Protein AF-D4U0Z8-F1 (afdb_monomer_lite)

Foldseek 3Di:
DVVVLVVLVVLLVVLVVVLVVLDPVVFDPDPVRVVVSVVSSVVSVVVSVVSVVVSVVVVVVVVVVVVVVVVVVVVVVVVVVVVVVVVVVPPDDPPDDDDDDDDDDDDDDDDDDDDDDDDDDDDDDDDDDDPDPDDDDDPDDDDDDDD

Secondary structure (DSSP, 8-state):
-HHHHHHHHHHHHHHHHHHHH--GGGS-SSHHHHHHHHHHHHHHHHHHHHHHHHHHHHHHHHHHHHHHHHHHHHHHHHHHHHHHHHHHHHS-------------PPP---------------------------------PPPPPP-

pLDDT: mean 75.76, std 27.1, range [29.33, 98.69]

Sequence (147 aa):
MEKGGQSLTDSSQAISRLIDAQKAEYWSEEAGFQAMRRSLIAYLRTEKDAVSNQKVRFQKFDGDVDTAASAFEAAEQGNTDELARILASMDPQPAGTPSSPATQAPSQIAGGGPASSGNANGATTSGSGGSGSGAGTSPTQNAPSEV

Structure (mmCIF, N/CA/C/O backbone):
data_AF-D4U0Z8-F1
#
_entry.id   AF-D4U0Z8-F1
#
loop_
_atom_site.group_PDB
_atom_site.id
_atom_site.type_symbol
_atom_site.label_atom_id
_atom_site.label_alt_id
_atom_site.label_comp_id
_atom_site.label_asym_id
_atom_site.label_entity_id
_atom_site.label_seq_id
_atom_site.pdbx_PDB_ins_code
_atom_site.Cartn_x
_atom_site.Cartn_y
_atom_site.Cartn_z
_atom_site.occupancy
_atom_site.B_iso_or_equiv
_atom_site.auth_seq_id
_atom_site.auth_comp_id
_atom_site.auth_asym_id
_atom_site.auth_atom_id
_atom_site.pdbx_PDB_model_num
ATOM 1 N N . MET A 1 1 ? -9.070 7.084 6.313 1.00 80.06 1 MET A N 1
ATOM 2 C CA . MET A 1 1 ? -7.844 6.540 5.679 1.00 80.06 1 MET A CA 1
ATOM 3 C C . MET A 1 1 ? -7.940 6.350 4.161 1.00 80.06 1 MET A C 1
ATOM 5 O O . MET A 1 1 ? -6.923 6.158 3.502 1.00 80.06 1 MET A O 1
ATOM 9 N N . GLU A 1 2 ? -9.123 6.529 3.576 1.00 83.31 2 GLU A N 1
ATOM 10 C CA . GLU A 1 2 ? -9.426 6.355 2.149 1.00 83.31 2 GLU A CA 1
ATOM 11 C C . GLU A 1 2 ? -8.436 7.009 1.164 1.00 83.31 2 GLU A C 1
ATOM 13 O O . GLU A 1 2 ? -7.935 6.340 0.261 1.00 83.31 2 GLU A O 1
ATOM 18 N N . LYS A 1 3 ? -8.049 8.277 1.379 1.00 88.38 3 LYS A N 1
ATOM 19 C CA . LYS A 1 3 ? -7.082 8.976 0.503 1.00 88.38 3 LYS A CA 1
ATOM 20 C C . LYS A 1 3 ? -5.708 8.292 0.444 1.00 88.38 3 LYS A C 1
ATOM 22 O O . LYS A 1 3 ? -5.074 8.286 -0.608 1.00 88.38 3 LYS A O 1
ATOM 27 N N . GLY A 1 4 ? -5.251 7.705 1.553 1.00 89.50 4 GLY A N 1
ATOM 28 C CA . GLY A 1 4 ? -3.983 6.971 1.608 1.00 89.50 4 GLY A CA 1
ATOM 29 C C . GLY A 1 4 ? -4.051 5.657 0.829 1.00 89.50 4 GLY A C 1
ATOM 30 O O . GLY A 1 4 ? -3.175 5.373 0.014 1.00 89.50 4 GLY A O 1
ATOM 31 N N . GLY A 1 5 ? -5.137 4.898 1.004 1.00 92.69 5 GLY A N 1
ATOM 32 C CA . GLY A 1 5 ? -5.379 3.661 0.254 1.00 92.69 5 GLY A CA 1
ATOM 33 C C . GLY A 1 5 ? -5.541 3.892 -1.253 1.00 92.69 5 GLY A C 1
ATOM 34 O O . GLY A 1 5 ? -5.036 3.103 -2.061 1.00 92.69 5 GLY A O 1
ATOM 35 N N . GLN A 1 6 ? -6.183 4.998 -1.639 1.00 94.94 6 GLN A N 1
ATOM 36 C CA . GLN A 1 6 ? -6.302 5.400 -3.039 1.00 94.94 6 GLN A CA 1
ATOM 37 C C . GLN A 1 6 ? -4.931 5.737 -3.638 1.00 94.94 6 GLN A C 1
ATOM 39 O O . GLN A 1 6 ? -4.569 5.174 -4.665 1.00 94.94 6 GLN A O 1
ATOM 44 N N . SER A 1 7 ? -4.117 6.540 -2.946 1.00 96.19 7 SER A N 1
ATOM 45 C CA . SER A 1 7 ? -2.761 6.893 -3.397 1.00 96.19 7 SER A CA 1
ATOM 46 C C . SER A 1 7 ? -1.868 5.665 -3.638 1.00 96.19 7 SER A C 1
ATOM 48 O O . SER A 1 7 ? -1.165 5.585 -4.648 1.00 96.19 7 SER A O 1
ATOM 50 N N . LEU A 1 8 ? -1.932 4.653 -2.763 1.00 96.88 8 LEU A N 1
ATOM 51 C CA . LEU A 1 8 ? -1.196 3.394 -2.952 1.00 96.88 8 LEU A CA 1
ATOM 52 C C . LEU A 1 8 ? -1.695 2.611 -4.177 1.00 96.88 8 LEU A C 1
ATOM 54 O O . LEU A 1 8 ? -0.902 2.018 -4.912 1.00 96.88 8 LEU A O 1
ATOM 58 N N . THR A 1 9 ? -3.006 2.632 -4.424 1.00 96.31 9 THR A N 1
ATOM 59 C CA . THR A 1 9 ? -3.609 2.010 -5.611 1.00 96.31 9 THR A CA 1
ATOM 60 C C . THR A 1 9 ? -3.124 2.699 -6.881 1.00 96.31 9 THR A C 1
ATOM 62 O O . THR A 1 9 ? -2.595 2.029 -7.772 1.00 96.31 9 THR A O 1
ATOM 65 N N . ASP A 1 10 ? -3.217 4.025 -6.924 1.00 97.56 10 ASP A N 1
ATOM 66 C CA . ASP A 1 10 ? -2.798 4.840 -8.061 1.00 97.56 10 ASP A CA 1
ATOM 67 C C . ASP A 1 10 ? -1.302 4.651 -8.349 1.00 97.56 10 ASP A C 1
ATOM 69 O O . ASP A 1 10 ? -0.904 4.464 -9.499 1.00 97.56 10 ASP A O 1
ATOM 73 N N . SER A 1 11 ? -0.479 4.587 -7.298 1.00 97.69 11 SER A N 1
ATOM 74 C CA . SER A 1 11 ? 0.961 4.329 -7.398 1.00 97.69 11 SER A CA 1
ATOM 75 C C . SER A 1 11 ? 1.257 2.961 -8.022 1.00 97.69 11 SER A C 1
ATOM 77 O O . SER A 1 11 ? 2.030 2.866 -8.976 1.00 97.69 11 SER A O 1
ATOM 79 N N . SER A 1 12 ? 0.597 1.892 -7.561 1.00 97.44 12 SER A N 1
ATOM 80 C CA . SER A 1 12 ? 0.776 0.545 -8.131 1.00 97.44 12 SER A CA 1
ATOM 81 C C . SER A 1 12 ? 0.355 0.462 -9.610 1.00 97.44 12 SER A C 1
ATOM 83 O O . SER A 1 12 ? 0.976 -0.243 -10.419 1.00 97.44 12 SER A O 1
ATOM 85 N N . GLN A 1 13 ? -0.674 1.225 -9.995 1.00 98.06 13 GLN A N 1
ATOM 86 C CA . GLN A 1 13 ? -1.134 1.316 -11.376 1.00 98.06 13 GLN A CA 1
ATOM 87 C C . GLN A 1 13 ? -0.161 2.130 -12.236 1.00 98.06 13 GLN A C 1
ATOM 89 O O . GLN A 1 13 ? 0.133 1.730 -13.364 1.00 98.06 13 GLN A O 1
ATOM 94 N N . ALA A 1 14 ? 0.379 3.230 -11.711 1.00 98.38 14 ALA A N 1
ATOM 95 C CA . ALA A 1 14 ? 1.398 4.025 -12.384 1.00 98.38 14 ALA A CA 1
ATOM 96 C C . ALA A 1 14 ? 2.661 3.195 -12.659 1.00 98.38 14 ALA A C 1
ATOM 98 O O . ALA A 1 14 ? 3.142 3.181 -13.790 1.00 98.38 14 ALA A O 1
ATOM 99 N N . ILE A 1 15 ? 3.136 2.418 -11.679 1.00 98.44 15 ILE A N 1
ATOM 100 C CA . ILE A 1 15 ? 4.283 1.517 -11.866 1.00 98.44 15 ILE A CA 1
ATOM 101 C C . ILE A 1 15 ? 3.978 0.448 -12.925 1.00 98.44 15 ILE A C 1
ATOM 103 O O . ILE A 1 15 ? 4.824 0.161 -13.769 1.00 98.44 15 ILE A O 1
ATOM 107 N N . SER A 1 16 ? 2.757 -0.097 -12.949 1.00 98.25 16 SER A N 1
ATOM 108 C CA . SER A 1 16 ? 2.350 -1.047 -13.998 1.00 98.25 16 SER A CA 1
ATOM 109 C C . SER A 1 16 ? 2.440 -0.420 -15.394 1.00 98.25 16 SER A C 1
ATOM 111 O O . SER A 1 16 ? 3.029 -1.014 -16.291 1.00 98.25 16 SER A O 1
ATOM 113 N N . ARG A 1 17 ? 1.969 0.823 -15.556 1.00 98.44 17 ARG A N 1
ATOM 114 C CA . ARG A 1 17 ? 2.099 1.566 -16.821 1.00 98.44 17 ARG A CA 1
ATOM 115 C C . ARG A 1 17 ? 3.562 1.824 -17.196 1.00 98.44 17 ARG A C 1
ATOM 117 O O . ARG A 1 17 ? 3.898 1.759 -18.374 1.00 98.44 17 ARG A O 1
ATOM 124 N N . LEU A 1 18 ? 4.436 2.092 -16.221 1.00 98.19 18 LEU A N 1
ATOM 125 C CA . LEU A 1 18 ? 5.874 2.251 -16.465 1.00 98.19 18 LEU A CA 1
ATOM 126 C C . LEU A 1 18 ? 6.522 0.951 -16.950 1.00 98.19 18 LEU A C 1
ATOM 128 O O . LEU A 1 18 ? 7.357 1.008 -17.851 1.00 98.19 18 LEU A O 1
ATOM 132 N N . ILE A 1 19 ? 6.128 -0.201 -16.394 1.00 98.19 19 ILE A N 1
ATOM 133 C CA . ILE A 1 19 ? 6.563 -1.527 -16.864 1.00 98.19 19 ILE A CA 1
ATOM 134 C C . ILE A 1 19 ? 6.108 -1.743 -18.309 1.00 98.19 19 ILE A C 1
ATOM 136 O O . ILE A 1 19 ? 6.927 -2.104 -19.154 1.00 98.19 19 ILE A O 1
ATOM 140 N N . ASP A 1 20 ? 4.835 -1.477 -18.602 1.00 97.94 20 ASP A N 1
ATOM 141 C CA . ASP A 1 20 ? 4.259 -1.649 -19.941 1.00 97.94 20 ASP A CA 1
ATOM 142 C C . ASP A 1 20 ? 4.905 -0.718 -20.979 1.00 97.94 20 ASP A C 1
ATOM 144 O O . ASP A 1 20 ? 5.005 -1.063 -22.158 1.00 97.94 20 ASP A O 1
ATOM 148 N N . ALA A 1 21 ? 5.395 0.447 -20.546 1.00 97.50 21 ALA A N 1
ATOM 149 C CA . ALA A 1 21 ? 6.141 1.377 -21.386 1.00 97.50 21 ALA A CA 1
ATOM 150 C C . ALA A 1 21 ? 7.550 0.871 -21.751 1.00 97.50 21 ALA A C 1
ATOM 152 O O . ALA A 1 21 ? 8.117 1.333 -22.739 1.00 97.50 21 ALA A O 1
ATOM 153 N N . GLN A 1 22 ? 8.114 -0.106 -21.026 1.00 97.50 22 GLN A N 1
ATOM 154 C CA . GLN A 1 22 ? 9.419 -0.705 -21.341 1.00 97.50 22 GLN A CA 1
ATOM 155 C C . GLN A 1 22 ? 9.320 -1.748 -22.467 1.00 97.50 22 GLN A C 1
ATOM 157 O O . GLN A 1 22 ? 9.756 -2.899 -22.331 1.00 97.50 22 GLN A O 1
ATOM 162 N N . LYS A 1 23 ? 8.737 -1.369 -23.607 1.00 95.69 23 LYS A N 1
ATOM 163 C CA . LYS A 1 23 ? 8.648 -2.224 -24.799 1.00 95.69 23 LYS A CA 1
ATOM 164 C C . LYS A 1 23 ? 10.006 -2.385 -25.476 1.00 95.69 23 LYS A C 1
ATOM 166 O O . LYS A 1 23 ? 10.817 -1.469 -25.454 1.00 95.69 23 LYS A O 1
ATOM 171 N N . ALA A 1 24 ? 10.247 -3.547 -26.086 1.00 92.81 24 ALA A N 1
ATOM 172 C CA . ALA A 1 24 ? 11.530 -3.866 -26.724 1.00 92.81 24 ALA A CA 1
ATOM 173 C C . ALA A 1 24 ? 11.874 -2.882 -27.846 1.00 92.81 24 ALA A C 1
ATOM 175 O O . ALA A 1 24 ? 13.003 -2.424 -27.919 1.00 92.81 24 ALA A O 1
ATOM 176 N N . GLU A 1 25 ? 10.861 -2.507 -28.628 1.00 95.12 25 GLU A N 1
ATOM 177 C CA . GLU A 1 25 ? 10.944 -1.618 -29.793 1.00 95.12 25 GLU A CA 1
ATOM 178 C C . GLU A 1 25 ? 11.457 -0.200 -29.489 1.00 95.12 25 GLU A C 1
ATOM 180 O O . GLU A 1 25 ? 11.890 0.499 -30.399 1.00 95.12 25 GLU A O 1
ATOM 185 N N . TYR A 1 26 ? 11.426 0.233 -28.224 1.00 95.19 26 TYR A N 1
ATOM 186 C CA . TYR A 1 26 ? 11.947 1.540 -27.802 1.00 95.19 26 TYR A CA 1
ATOM 187 C C . TYR A 1 26 ? 13.398 1.487 -27.312 1.00 95.19 26 TYR A C 1
ATOM 189 O O . TYR A 1 26 ? 13.962 2.516 -26.945 1.00 95.19 26 TYR A O 1
ATOM 197 N N . TRP A 1 27 ? 13.998 0.298 -27.269 1.00 97.19 27 TRP A N 1
ATOM 198 C CA . TRP A 1 27 ? 15.351 0.072 -26.778 1.00 97.19 27 TRP A CA 1
ATOM 199 C C . TRP A 1 27 ? 16.249 -0.419 -27.913 1.00 97.19 27 TRP A C 1
ATOM 201 O O . TRP A 1 27 ? 15.802 -1.126 -28.809 1.00 97.19 27 TRP A O 1
ATOM 211 N N . SER A 1 28 ? 17.539 -0.076 -27.858 1.00 97.19 28 SER A N 1
ATOM 212 C CA . SER A 1 28 ? 18.530 -0.648 -28.777 1.00 97.19 28 SER A CA 1
ATOM 213 C C . SER A 1 28 ? 18.580 -2.175 -28.638 1.00 97.19 28 SER A C 1
ATOM 215 O O . SER A 1 28 ? 18.485 -2.713 -27.531 1.00 97.19 28 SER A O 1
ATOM 217 N N . GLU A 1 29 ? 18.773 -2.874 -29.755 1.00 96.69 29 GLU A N 1
ATOM 218 C CA . GLU A 1 29 ? 18.948 -4.334 -29.804 1.00 96.69 29 GLU A CA 1
ATOM 219 C C . GLU A 1 29 ? 20.290 -4.797 -29.219 1.00 96.69 29 GLU A C 1
ATOM 221 O O . GLU A 1 29 ? 20.509 -5.983 -28.975 1.00 96.69 29 GLU A O 1
ATOM 226 N N . GLU A 1 30 ? 21.206 -3.866 -28.955 1.00 98.00 30 GLU A N 1
ATOM 227 C CA . GLU A 1 30 ? 22.491 -4.191 -28.363 1.00 98.00 30 GLU A CA 1
ATOM 228 C C . GLU A 1 30 ? 22.334 -4.770 -26.947 1.00 98.00 30 GLU A C 1
ATOM 230 O O . GLU A 1 30 ? 21.547 -4.302 -26.115 1.00 98.00 30 GLU A O 1
ATOM 235 N N . ALA A 1 31 ? 23.115 -5.817 -26.664 1.00 96.69 31 ALA A N 1
ATOM 236 C CA . ALA A 1 31 ? 22.941 -6.662 -25.486 1.00 96.69 31 ALA A CA 1
ATOM 237 C C . ALA A 1 31 ? 22.949 -5.876 -24.163 1.00 96.69 31 ALA A C 1
ATOM 239 O O . ALA A 1 31 ? 22.192 -6.213 -23.248 1.00 96.69 31 ALA A O 1
ATOM 240 N N . GLY A 1 32 ? 23.762 -4.817 -24.072 1.00 97.94 32 GLY A N 1
ATOM 241 C CA . GLY A 1 32 ? 23.831 -3.943 -22.900 1.00 97.94 32 GLY A CA 1
ATOM 242 C C . GLY A 1 32 ? 22.523 -3.193 -22.629 1.00 97.94 32 GLY A C 1
ATOM 243 O O . GLY A 1 32 ? 22.041 -3.188 -21.496 1.00 97.94 32 GLY A O 1
ATOM 244 N N . PHE A 1 33 ? 21.892 -2.635 -23.664 1.00 97.88 33 PHE A N 1
ATOM 245 C CA . PHE A 1 33 ? 20.607 -1.939 -23.537 1.00 97.88 33 PHE A CA 1
ATOM 246 C C . PHE A 1 33 ? 19.480 -2.907 -23.189 1.00 97.88 33 PHE A C 1
ATOM 248 O O . PHE A 1 33 ? 18.667 -2.620 -22.312 1.00 97.88 33 PHE A O 1
ATOM 255 N N . GLN A 1 34 ? 19.475 -4.099 -23.788 1.00 97.88 34 GLN A N 1
ATOM 256 C CA . GLN A 1 34 ? 18.500 -5.127 -23.429 1.00 97.88 34 GLN A CA 1
ATOM 257 C C . GLN A 1 34 ? 18.692 -5.630 -21.989 1.00 97.88 34 GLN A C 1
ATOM 259 O O . GLN A 1 34 ? 17.711 -5.916 -21.300 1.00 97.88 34 GLN A O 1
ATOM 264 N N . ALA A 1 35 ? 19.933 -5.717 -21.496 1.00 97.81 35 ALA A N 1
ATOM 265 C CA . ALA A 1 35 ? 20.203 -6.029 -20.095 1.00 97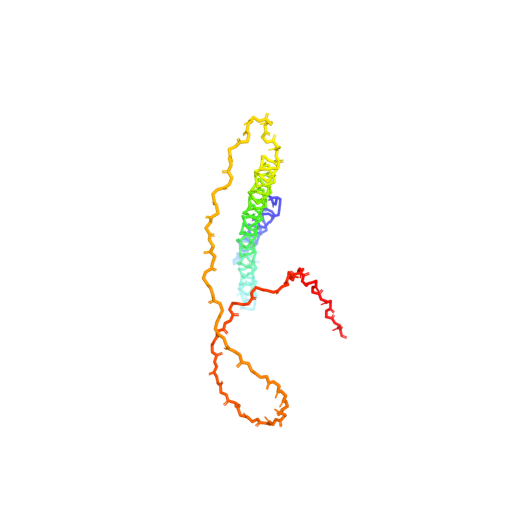.81 35 ALA A CA 1
ATOM 266 C C . ALA A 1 35 ? 19.687 -4.925 -19.163 1.00 97.81 35 ALA A C 1
ATOM 268 O O . ALA A 1 35 ? 18.964 -5.231 -18.217 1.00 97.81 35 ALA A O 1
ATOM 269 N N . MET A 1 36 ? 19.971 -3.655 -19.470 1.00 98.25 36 MET A N 1
ATOM 270 C CA . MET A 1 36 ? 19.461 -2.511 -18.708 1.00 98.25 36 MET A CA 1
ATOM 271 C C . MET A 1 36 ? 17.928 -2.493 -18.671 1.00 98.25 36 MET A C 1
ATOM 273 O O . MET A 1 36 ? 17.350 -2.366 -17.593 1.00 98.25 36 MET A O 1
ATOM 277 N N . ARG A 1 37 ? 17.265 -2.705 -19.812 1.00 98.31 37 ARG A N 1
ATOM 278 C CA . ARG A 1 37 ? 15.803 -2.803 -19.903 1.00 98.31 37 ARG A CA 1
ATOM 279 C C . ARG A 1 37 ? 15.246 -3.880 -18.975 1.00 98.31 37 ARG A C 1
ATOM 281 O O . ARG A 1 37 ? 14.313 -3.622 -18.217 1.00 98.31 37 ARG A O 1
ATOM 288 N N . ARG A 1 38 ? 15.810 -5.093 -19.023 1.00 98.12 38 ARG A N 1
ATOM 289 C CA . ARG A 1 38 ? 15.383 -6.206 -18.158 1.00 98.12 38 ARG A CA 1
ATOM 290 C C . ARG A 1 38 ? 15.571 -5.867 -16.681 1.00 98.12 38 ARG A C 1
ATOM 292 O O . ARG A 1 38 ? 14.663 -6.131 -15.897 1.00 98.12 38 ARG A O 1
ATOM 299 N N . SER A 1 39 ? 16.697 -5.253 -16.322 1.00 98.50 39 SER A N 1
ATOM 300 C CA . SER A 1 39 ? 16.969 -4.812 -14.951 1.00 98.50 39 SER A CA 1
ATOM 301 C C . SER A 1 39 ? 15.983 -3.741 -14.481 1.00 98.50 39 SER A C 1
ATOM 303 O O . SER A 1 39 ? 15.463 -3.845 -13.374 1.00 98.50 39 SER A O 1
ATOM 305 N N . LEU A 1 40 ? 15.655 -2.760 -15.327 1.00 98.38 40 LEU A N 1
ATOM 306 C CA . LEU A 1 40 ? 14.660 -1.732 -15.014 1.00 98.38 40 LEU A CA 1
ATOM 307 C C . LEU A 1 40 ? 13.264 -2.337 -14.818 1.00 98.38 40 LEU A C 1
ATOM 309 O O . LEU A 1 40 ? 12.590 -2.023 -13.842 1.00 98.38 40 LEU A O 1
ATOM 313 N N . ILE A 1 41 ? 12.837 -3.245 -15.70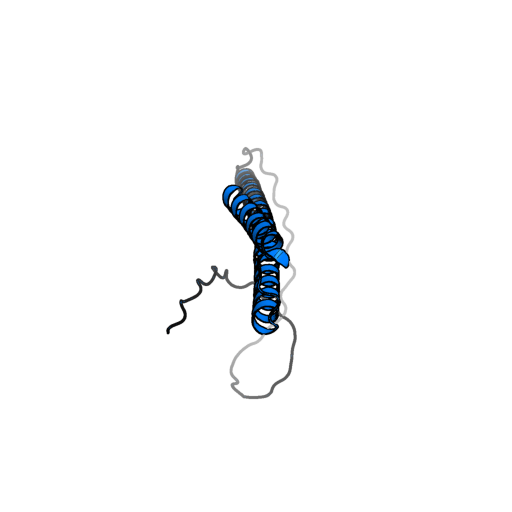1 1.00 98.50 41 ILE A N 1
ATOM 314 C CA . ILE A 1 41 ? 11.558 -3.958 -15.553 1.00 98.50 41 ILE A CA 1
ATOM 315 C C . ILE A 1 41 ? 11.532 -4.766 -14.251 1.00 98.50 41 ILE A C 1
ATOM 317 O O . ILE A 1 41 ? 10.518 -4.762 -13.554 1.00 98.50 41 ILE A O 1
ATOM 321 N N . ALA A 1 42 ? 12.622 -5.462 -13.917 1.00 98.69 42 ALA A N 1
ATOM 322 C CA . ALA A 1 42 ? 12.721 -6.231 -12.680 1.00 98.69 42 ALA A CA 1
ATOM 323 C C . ALA A 1 42 ? 12.600 -5.325 -11.447 1.00 98.69 42 ALA A C 1
ATOM 325 O O . ALA A 1 42 ? 11.809 -5.621 -10.556 1.00 98.69 42 ALA A O 1
ATOM 326 N N . TYR A 1 43 ? 13.308 -4.194 -11.437 1.00 98.62 43 TYR A N 1
ATOM 327 C CA . TYR A 1 43 ? 13.202 -3.191 -10.380 1.00 98.62 43 TYR A CA 1
ATOM 328 C C . TYR A 1 43 ? 11.765 -2.675 -10.217 1.00 98.62 43 TYR A C 1
ATOM 330 O O . TYR A 1 43 ? 11.207 -2.735 -9.124 1.00 98.62 43 TYR A O 1
ATOM 338 N N . LEU A 1 44 ? 11.123 -2.253 -11.310 1.00 98.69 44 LEU A N 1
ATOM 339 C CA . LEU A 1 44 ? 9.748 -1.747 -11.270 1.00 98.69 44 LEU A CA 1
ATOM 340 C C . LEU A 1 44 ? 8.748 -2.803 -10.768 1.00 98.69 44 LEU A C 1
ATOM 342 O O . LEU A 1 44 ? 7.786 -2.459 -10.087 1.00 98.69 44 LEU A O 1
ATOM 346 N N . ARG A 1 45 ? 8.961 -4.092 -11.063 1.00 98.56 45 ARG A N 1
ATOM 347 C CA . ARG A 1 45 ? 8.134 -5.177 -10.505 1.00 98.56 45 ARG A CA 1
ATOM 348 C C . ARG A 1 45 ? 8.297 -5.289 -8.992 1.00 98.56 45 ARG A C 1
ATOM 350 O O . ARG A 1 45 ? 7.290 -5.323 -8.294 1.00 98.56 45 ARG A O 1
ATOM 357 N N . THR A 1 46 ? 9.531 -5.259 -8.493 1.00 98.69 46 THR A N 1
ATOM 358 C CA . THR A 1 46 ? 9.804 -5.263 -7.049 1.00 98.69 46 THR A CA 1
ATOM 359 C C . THR A 1 46 ? 9.125 -4.087 -6.344 1.00 98.69 46 THR A C 1
ATOM 361 O O . THR A 1 46 ? 8.483 -4.277 -5.313 1.00 98.69 46 THR A O 1
ATOM 364 N N . GLU A 1 47 ? 9.195 -2.883 -6.918 1.00 98.56 47 GLU A N 1
ATOM 365 C CA . GLU A 1 47 ? 8.526 -1.699 -6.359 1.00 98.56 47 GLU A CA 1
ATOM 366 C C . GLU A 1 47 ? 7.000 -1.831 -6.372 1.00 98.56 47 GLU A C 1
ATOM 368 O O . GLU A 1 47 ? 6.329 -1.533 -5.382 1.00 98.56 47 GLU A O 1
ATOM 373 N N . LYS A 1 48 ? 6.426 -2.339 -7.471 1.00 98.31 48 LYS A N 1
ATOM 374 C CA . LYS A 1 48 ? 4.988 -2.620 -7.547 1.00 98.31 48 LYS A CA 1
ATOM 375 C C . LYS A 1 48 ? 4.550 -3.572 -6.434 1.00 98.31 48 LYS A C 1
ATOM 377 O O . LYS A 1 48 ? 3.514 -3.332 -5.807 1.00 98.31 48 LYS A O 1
ATOM 382 N N . ASP A 1 49 ? 5.317 -4.629 -6.186 1.00 98.25 49 ASP A N 1
ATOM 383 C CA . ASP A 1 49 ? 5.013 -5.614 -5.148 1.00 98.25 49 ASP A CA 1
ATOM 384 C C . ASP A 1 49 ? 5.134 -5.000 -3.746 1.00 98.25 49 ASP A C 1
ATOM 386 O O . ASP A 1 49 ? 4.268 -5.214 -2.895 1.00 98.25 49 ASP A O 1
ATOM 390 N N . ALA A 1 50 ? 6.147 -4.164 -3.507 1.00 98.38 50 ALA A N 1
ATOM 391 C CA . ALA A 1 50 ? 6.315 -3.442 -2.248 1.00 98.38 50 ALA A CA 1
ATOM 392 C C . ALA A 1 50 ? 5.127 -2.510 -1.947 1.00 98.38 50 ALA A C 1
ATOM 394 O O . ALA A 1 50 ? 4.556 -2.574 -0.852 1.00 98.38 50 ALA A O 1
ATOM 395 N N . VAL A 1 51 ? 4.704 -1.704 -2.928 1.00 97.81 51 VAL A N 1
ATOM 396 C CA . VAL A 1 51 ? 3.543 -0.804 -2.810 1.00 97.81 51 VAL A CA 1
ATOM 397 C C . VAL A 1 51 ? 2.248 -1.596 -2.619 1.00 97.81 51 VAL A C 1
ATOM 399 O O . VAL A 1 51 ? 1.421 -1.246 -1.774 1.00 97.81 51 VAL A O 1
ATOM 402 N N . SER A 1 52 ? 2.080 -2.703 -3.344 1.00 96.50 52 SER A N 1
ATOM 403 C CA . SER A 1 52 ? 0.908 -3.578 -3.199 1.00 96.50 52 SER A CA 1
ATOM 404 C C . SER A 1 52 ? 0.838 -4.192 -1.796 1.00 96.50 52 SER A C 1
ATOM 406 O O . SER A 1 52 ? -0.213 -4.172 -1.158 1.00 96.50 52 SER A O 1
ATOM 408 N N . ASN A 1 53 ? 1.971 -4.645 -1.257 1.00 97.31 53 ASN A N 1
ATOM 409 C CA . ASN A 1 53 ? 2.060 -5.144 0.114 1.00 97.31 53 ASN A CA 1
ATOM 410 C C . ASN A 1 53 ? 1.793 -4.045 1.153 1.00 97.31 53 ASN A C 1
ATOM 412 O O . ASN A 1 53 ? 1.166 -4.302 2.183 1.00 97.31 53 ASN A O 1
ATOM 416 N N . GLN A 1 54 ? 2.234 -2.810 0.899 1.00 97.00 54 GLN A N 1
ATOM 417 C CA . GLN A 1 54 ? 1.913 -1.672 1.758 1.00 97.00 54 GLN A CA 1
ATOM 418 C C . GLN A 1 54 ? 0.412 -1.374 1.766 1.00 97.00 54 GLN A C 1
ATOM 420 O O . GLN A 1 54 ? -0.133 -1.120 2.837 1.00 97.00 54 GLN A O 1
ATOM 425 N N . LYS A 1 55 ? -0.270 -1.476 0.619 1.00 96.06 55 LYS A N 1
ATOM 426 C CA . LYS A 1 55 ? -1.731 -1.336 0.539 1.00 96.06 55 LYS A CA 1
ATOM 427 C C . LYS A 1 55 ? -2.450 -2.368 1.408 1.00 96.06 55 LYS A C 1
ATOM 429 O O . LYS A 1 55 ? -3.344 -1.991 2.160 1.00 96.06 55 LYS A O 1
ATOM 434 N N . VAL A 1 56 ? -2.032 -3.634 1.362 1.00 96.69 56 VAL A N 1
ATOM 435 C CA . VAL A 1 56 ? -2.611 -4.696 2.207 1.00 96.69 56 VAL A CA 1
ATOM 436 C C . VAL A 1 56 ? -2.424 -4.382 3.694 1.00 96.69 56 VAL A C 1
ATOM 438 O O . VAL A 1 56 ? -3.379 -4.446 4.465 1.00 96.69 56 VAL A O 1
ATOM 441 N N . ARG A 1 57 ? -1.213 -3.980 4.108 1.00 97.25 57 ARG A N 1
ATOM 442 C CA . ARG A 1 57 ? -0.953 -3.592 5.507 1.00 97.25 57 ARG A CA 1
ATOM 443 C C . ARG A 1 57 ? -1.773 -2.378 5.936 1.00 97.25 57 ARG A C 1
ATOM 445 O O . ARG A 1 57 ? -2.269 -2.355 7.054 1.00 97.25 57 ARG A O 1
ATOM 452 N N . PHE A 1 58 ? -1.924 -1.394 5.055 1.00 96.56 58 PHE A N 1
ATOM 453 C CA . PHE A 1 58 ? -2.705 -0.190 5.318 1.00 96.56 58 PHE A CA 1
ATOM 454 C C . PHE A 1 58 ? -4.192 -0.508 5.530 1.00 96.56 58 PHE A C 1
ATOM 456 O O . PHE A 1 58 ? -4.790 -0.005 6.472 1.00 96.56 58 PHE A O 1
ATOM 463 N N . GLN A 1 59 ? -4.768 -1.392 4.710 1.00 95.38 59 GLN A N 1
ATOM 464 C CA . GLN A 1 59 ? -6.150 -1.859 4.876 1.00 95.38 59 GLN A CA 1
ATOM 465 C C . GLN A 1 59 ? -6.346 -2.639 6.178 1.00 95.38 59 GLN A C 1
ATOM 467 O O . GLN A 1 59 ? -7.348 -2.452 6.860 1.00 95.38 59 GLN A O 1
ATOM 472 N N . LYS A 1 60 ? -5.379 -3.489 6.546 1.00 96.94 60 LYS A N 1
ATOM 473 C CA . LYS A 1 60 ? -5.419 -4.183 7.837 1.00 96.94 60 LYS A CA 1
ATOM 474 C C . LYS A 1 60 ? -5.390 -3.186 8.995 1.00 96.94 60 LYS A C 1
ATOM 476 O O . LYS A 1 60 ? -6.192 -3.306 9.908 1.00 96.94 60 LYS A O 1
ATOM 481 N N . PHE A 1 61 ? -4.487 -2.210 8.942 1.00 97.12 61 PHE A N 1
ATOM 482 C CA . PHE A 1 61 ? -4.383 -1.177 9.967 1.00 97.12 61 PHE A CA 1
ATOM 483 C C . PHE A 1 61 ? -5.689 -0.380 10.116 1.00 97.12 61 PHE A C 1
ATOM 485 O O . PHE A 1 61 ? -6.097 -0.114 11.238 1.00 97.12 61 PHE A O 1
ATOM 492 N N . ASP A 1 62 ? -6.370 -0.060 9.013 1.00 96.06 62 ASP A N 1
ATOM 493 C CA . ASP A 1 62 ? -7.690 0.592 9.029 1.00 96.06 62 ASP A CA 1
ATOM 494 C C . ASP A 1 62 ? -8.727 -0.244 9.790 1.00 96.06 62 ASP A C 1
ATOM 496 O O . ASP A 1 62 ? -9.318 0.233 10.754 1.00 96.06 62 ASP A O 1
ATOM 500 N N . GLY A 1 63 ? -8.844 -1.535 9.461 1.00 96.69 63 GLY A N 1
ATOM 501 C CA . GLY A 1 63 ? -9.745 -2.439 10.182 1.00 96.69 63 GLY A CA 1
ATOM 502 C C . GLY A 1 63 ? -9.357 -2.670 11.649 1.00 96.69 63 GLY A C 1
ATOM 503 O O . GLY A 1 63 ? -10.231 -2.809 12.507 1.00 96.69 63 GLY A O 1
ATOM 504 N N . ASP A 1 64 ? -8.058 -2.691 11.965 1.00 98.06 64 ASP A N 1
ATOM 505 C CA . ASP A 1 64 ? -7.575 -2.792 13.346 1.00 98.06 64 ASP A CA 1
ATOM 506 C C . ASP A 1 64 ? -7.974 -1.539 14.157 1.00 98.06 64 ASP A C 1
ATOM 508 O O . ASP A 1 64 ? -8.364 -1.663 15.318 1.00 98.06 64 ASP A O 1
ATOM 512 N N . VAL A 1 65 ? -7.921 -0.343 13.552 1.00 97.69 65 VAL A N 1
ATOM 513 C CA . VAL A 1 65 ? -8.365 0.917 14.177 1.00 97.69 65 VAL A CA 1
ATOM 514 C C . VAL A 1 65 ? -9.870 0.901 14.439 1.00 97.69 65 VAL A C 1
ATOM 516 O O . VAL A 1 65 ? -10.282 1.220 15.554 1.00 97.69 65 VAL A O 1
ATOM 519 N N . ASP A 1 66 ? -10.680 0.470 13.471 1.00 97.94 66 ASP A N 1
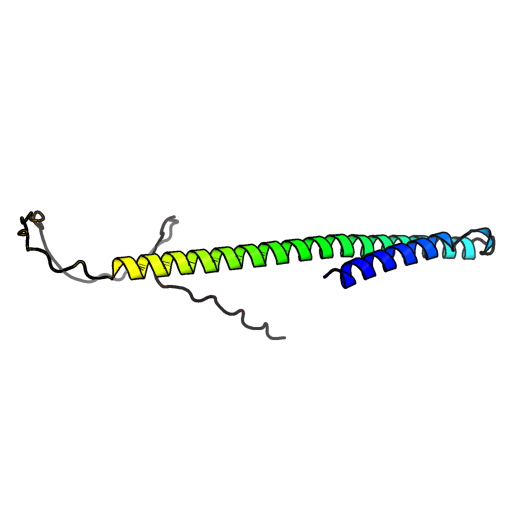ATOM 520 C CA . ASP A 1 66 ? -12.136 0.357 13.644 1.00 97.94 66 ASP A CA 1
ATOM 521 C C . ASP A 1 66 ? -12.504 -0.643 14.752 1.00 97.94 66 ASP A C 1
ATOM 523 O O . ASP A 1 66 ? -13.380 -0.392 15.588 1.00 97.94 66 ASP A O 1
ATOM 527 N N . THR A 1 67 ? -11.789 -1.770 14.802 1.00 98.44 67 THR A N 1
ATOM 528 C CA . THR A 1 67 ? -11.960 -2.786 15.849 1.00 98.44 67 THR A CA 1
ATOM 529 C C . THR A 1 67 ? -11.603 -2.222 17.222 1.00 98.44 67 THR A C 1
ATOM 531 O O . THR A 1 67 ? -12.342 -2.424 18.185 1.00 98.44 67 THR A O 1
ATOM 534 N N . ALA A 1 68 ? -10.489 -1.492 17.320 1.00 98.50 68 ALA A N 1
ATOM 535 C CA . ALA A 1 68 ? -10.072 -0.861 18.564 1.00 98.50 68 ALA A CA 1
ATOM 536 C C . ALA A 1 68 ? -11.090 0.187 19.034 1.00 98.50 68 ALA A C 1
ATOM 538 O O . ALA A 1 68 ? -11.464 0.176 20.204 1.00 98.50 68 ALA A O 1
ATOM 539 N N . ALA A 1 69 ? -11.582 1.042 18.133 1.00 98.38 69 ALA A N 1
ATOM 540 C CA . ALA A 1 69 ? -12.601 2.040 18.450 1.00 98.38 69 ALA A CA 1
ATOM 541 C C . ALA A 1 69 ? -13.884 1.386 18.988 1.00 98.38 69 ALA A C 1
ATOM 543 O O . ALA A 1 69 ? -14.373 1.773 20.048 1.00 98.38 69 ALA A O 1
ATOM 544 N N . SER A 1 70 ? -14.358 0.329 18.324 1.00 98.31 70 SER A N 1
ATOM 545 C CA . SER A 1 70 ? -15.544 -0.425 18.752 1.00 98.31 70 SER A CA 1
ATOM 546 C C . SER A 1 70 ? -15.358 -1.070 20.131 1.00 98.31 70 SER A C 1
ATOM 548 O O . SER A 1 70 ? -16.270 -1.077 20.956 1.00 98.31 70 SER A O 1
ATOM 550 N N . ALA A 1 71 ? -14.168 -1.610 20.408 1.00 98.56 71 ALA A N 1
ATOM 551 C CA . ALA A 1 71 ? -13.855 -2.198 21.709 1.00 98.56 71 ALA A CA 1
ATOM 552 C C . ALA A 1 71 ? -13.812 -1.143 22.827 1.00 98.56 71 ALA A C 1
ATOM 554 O O . ALA A 1 71 ? -14.277 -1.413 23.935 1.00 98.56 71 ALA A O 1
ATOM 555 N N . PHE A 1 72 ? -13.285 0.051 22.539 1.00 98.50 72 PHE A N 1
ATOM 556 C CA . PHE A 1 72 ? -13.299 1.173 23.478 1.00 98.50 72 PHE A CA 1
ATOM 557 C C . PHE A 1 72 ? -14.722 1.636 23.792 1.00 98.50 72 PHE A C 1
ATOM 559 O O . PHE A 1 72 ? -15.051 1.788 24.965 1.00 98.50 72 PHE A O 1
ATOM 566 N N . GLU A 1 73 ? -15.573 1.788 22.778 1.00 98.56 73 GLU A N 1
ATOM 567 C CA . GLU A 1 73 ? -16.975 2.179 22.962 1.00 98.56 73 GLU A CA 1
ATOM 568 C C . GLU A 1 73 ? -17.743 1.147 23.807 1.00 98.56 73 GLU A C 1
ATOM 570 O O . GLU A 1 73 ? -18.433 1.501 24.763 1.00 98.56 73 GLU A O 1
ATOM 575 N N . ALA A 1 74 ? -17.549 -0.149 23.539 1.00 98.50 74 ALA A N 1
ATOM 576 C CA . ALA A 1 74 ? -18.148 -1.214 24.343 1.00 98.50 74 ALA A CA 1
ATOM 577 C C . ALA A 1 74 ? -17.666 -1.197 25.806 1.00 98.50 74 ALA A C 1
ATOM 579 O O . ALA A 1 74 ? -18.453 -1.437 26.723 1.00 98.50 74 ALA A O 1
ATOM 580 N N . ALA A 1 75 ? -16.383 -0.905 26.037 1.00 98.50 75 ALA A N 1
ATOM 581 C CA . ALA A 1 75 ? -15.831 -0.785 27.383 1.00 98.50 75 ALA A CA 1
ATOM 582 C C . ALA A 1 75 ? -16.382 0.444 28.127 1.00 98.50 75 ALA A C 1
ATOM 584 O O . ALA A 1 75 ? -16.681 0.353 29.318 1.00 98.50 75 ALA A O 1
ATOM 585 N N . GLU A 1 76 ? -16.553 1.577 27.443 1.00 98.44 76 GLU A N 1
ATOM 586 C CA . GLU A 1 76 ? -17.156 2.786 28.014 1.00 98.44 76 GLU A CA 1
ATOM 587 C C . GLU A 1 76 ? -18.622 2.559 28.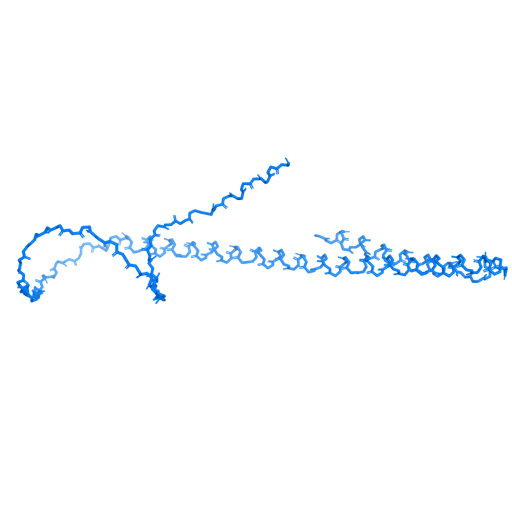403 1.00 98.44 76 GLU A C 1
ATOM 589 O O . GLU A 1 76 ? -19.032 2.911 29.515 1.00 98.44 76 GLU A O 1
ATOM 594 N N . GLN A 1 77 ? -19.394 1.892 27.539 1.00 98.31 77 GLN A N 1
ATOM 595 C CA . GLN A 1 77 ? -20.772 1.517 27.847 1.00 98.31 77 GLN A CA 1
ATOM 596 C C . GLN A 1 77 ? -20.835 0.551 29.035 1.00 98.31 77 GLN A C 1
ATOM 598 O O . GLN A 1 77 ? -21.588 0.787 29.976 1.00 98.31 77 GLN A O 1
ATOM 603 N N . GLY A 1 78 ? -19.996 -0.490 29.045 1.00 98.06 78 GLY A N 1
ATOM 604 C CA . GLY A 1 78 ? -19.934 -1.443 30.155 1.00 98.06 78 GLY A CA 1
ATOM 605 C C . GLY A 1 78 ? -19.574 -0.783 31.491 1.00 98.06 78 GLY A C 1
ATOM 606 O O . GLY A 1 78 ? -20.176 -1.096 32.517 1.00 98.06 78 GLY A O 1
ATOM 607 N N . ASN A 1 79 ? -18.647 0.181 31.485 1.00 98.00 79 ASN A N 1
ATOM 608 C CA . ASN A 1 79 ? -18.324 0.975 32.673 1.00 98.00 79 ASN A CA 1
ATOM 609 C C . ASN A 1 79 ? -19.510 1.836 33.127 1.00 98.00 79 ASN A C 1
ATOM 611 O O . ASN A 1 79 ? -19.763 1.942 34.325 1.00 98.00 79 ASN A O 1
ATOM 615 N N . THR A 1 80 ? -20.239 2.441 32.189 1.00 98.25 80 THR A N 1
ATOM 616 C CA . THR A 1 80 ? -21.434 3.242 32.489 1.00 98.25 80 THR A CA 1
ATOM 617 C C . THR A 1 80 ? -22.527 2.383 33.127 1.00 98.25 80 THR A C 1
ATOM 619 O O . THR A 1 80 ? -23.101 2.775 34.145 1.00 98.25 80 THR A O 1
ATOM 622 N N . ASP A 1 81 ? -22.768 1.189 32.584 1.00 98.00 81 ASP A N 1
ATOM 623 C CA . ASP A 1 81 ? -23.757 0.242 33.100 1.00 98.00 81 ASP A CA 1
ATOM 624 C C . ASP A 1 81 ? -23.394 -0.235 34.517 1.00 98.00 81 ASP A C 1
ATOM 626 O O . ASP A 1 81 ? -24.251 -0.286 35.404 1.00 98.00 81 ASP A O 1
ATOM 630 N N . GLU A 1 82 ? -22.115 -0.529 34.767 1.00 97.69 82 GLU A N 1
ATOM 631 C CA . GLU A 1 82 ? -21.649 -0.941 36.092 1.00 97.69 82 GLU A CA 1
ATOM 632 C C . GLU A 1 82 ? -21.727 0.207 37.108 1.00 97.69 82 GLU A C 1
ATOM 634 O O . GLU A 1 82 ? -22.198 0.009 38.228 1.00 97.69 82 GLU A O 1
ATOM 639 N N . LEU A 1 83 ? -21.353 1.434 36.725 1.00 97.94 83 LEU A N 1
ATOM 640 C CA . LEU A 1 83 ? -21.512 2.609 37.589 1.00 97.94 83 LEU A CA 1
ATOM 641 C C . LEU A 1 83 ? -22.986 2.866 37.935 1.00 97.94 83 LEU A C 1
ATOM 643 O O . LEU A 1 83 ? -23.297 3.164 39.091 1.00 97.94 83 LEU A O 1
ATOM 647 N N . ALA A 1 84 ? -23.903 2.700 36.976 1.00 96.75 84 ALA A N 1
ATOM 648 C CA . ALA A 1 84 ? -25.341 2.810 37.219 1.00 96.75 84 ALA A CA 1
ATOM 649 C C . ALA A 1 84 ? -25.837 1.732 38.196 1.00 96.75 84 ALA A C 1
ATOM 651 O O . ALA A 1 84 ? -26.620 2.022 39.105 1.00 96.75 84 ALA A O 1
ATOM 652 N N . ARG A 1 85 ? -25.340 0.497 38.061 1.00 96.19 85 ARG A N 1
ATOM 653 C CA . ARG A 1 85 ? -25.647 -0.609 38.975 1.00 96.19 85 ARG A CA 1
ATOM 654 C C . ARG A 1 85 ? -25.134 -0.350 40.391 1.00 96.19 85 ARG A C 1
ATOM 656 O O . ARG A 1 85 ? -25.867 -0.589 41.352 1.00 96.19 85 ARG A O 1
ATOM 663 N N . ILE A 1 86 ? -23.907 0.155 40.526 1.00 96.25 86 ILE A N 1
ATOM 664 C CA . ILE A 1 86 ? -23.330 0.546 41.818 1.00 96.25 86 ILE A CA 1
ATOM 665 C C . ILE A 1 86 ? -24.195 1.636 42.460 1.00 96.25 86 ILE A C 1
ATOM 667 O O . ILE A 1 86 ? -24.582 1.491 43.619 1.00 96.25 86 ILE A O 1
ATOM 671 N N . LEU A 1 87 ? -24.566 2.679 41.712 1.00 95.19 87 LEU A N 1
ATOM 672 C CA . LEU A 1 87 ? -25.403 3.765 42.225 1.00 95.19 87 LEU A CA 1
ATOM 673 C C . LEU A 1 87 ? -26.783 3.266 42.683 1.00 95.19 87 LEU A C 1
ATOM 675 O O . LEU A 1 87 ? -27.226 3.618 43.773 1.00 95.19 87 LEU A O 1
ATOM 679 N N . ALA A 1 88 ? -27.425 2.390 41.906 1.00 94.12 88 ALA A N 1
ATOM 680 C CA . ALA A 1 88 ? -28.702 1.779 42.279 1.00 94.12 88 ALA A CA 1
ATOM 681 C C . ALA A 1 88 ? -28.603 0.919 43.554 1.00 94.12 88 ALA A C 1
ATOM 683 O O . ALA A 1 88 ? -29.552 0.858 44.329 1.00 94.12 88 ALA A O 1
ATOM 684 N N . SER A 1 89 ? -27.456 0.275 43.801 1.00 91.62 89 SER A N 1
ATOM 685 C CA . SER A 1 89 ? -27.225 -0.498 45.032 1.00 91.62 89 SER A CA 1
ATOM 686 C C . SER A 1 89 ? -27.026 0.368 46.282 1.00 91.62 89 SER A C 1
ATOM 688 O O . SER A 1 89 ? -27.197 -0.125 47.397 1.00 91.62 89 SER A O 1
ATOM 690 N N . MET A 1 90 ? -26.669 1.646 46.106 1.00 91.50 90 MET A N 1
ATOM 691 C CA . MET A 1 90 ? -26.482 2.608 47.194 1.00 91.50 90 MET A CA 1
ATOM 692 C C . MET A 1 90 ? -27.773 3.333 47.589 1.00 91.50 90 MET A C 1
ATOM 694 O O . MET A 1 90 ? -27.791 3.960 48.649 1.00 91.50 90 MET A O 1
ATOM 698 N N . ASP A 1 91 ? -28.831 3.270 46.773 1.00 80.81 91 ASP A N 1
ATOM 699 C CA . ASP A 1 91 ? -30.098 3.938 47.073 1.00 80.81 91 ASP A CA 1
ATOM 700 C C . ASP A 1 91 ? -30.736 3.312 48.333 1.00 80.81 91 ASP A C 1
ATOM 702 O O . ASP A 1 91 ? -31.035 2.110 48.348 1.00 80.81 91 ASP A O 1
ATOM 706 N N . PRO A 1 92 ? -30.901 4.068 49.437 1.00 61.44 92 PRO A N 1
ATOM 707 C CA . PRO A 1 92 ? -31.456 3.522 50.664 1.00 61.44 92 PRO A CA 1
ATOM 708 C C . PRO A 1 92 ? -32.919 3.129 50.440 1.00 61.44 92 PRO A C 1
ATOM 710 O O . PRO A 1 92 ? -33.772 3.973 50.170 1.00 61.44 92 PRO A O 1
ATOM 713 N N . GLN A 1 93 ? -33.220 1.836 50.603 1.00 59.06 93 GLN A N 1
ATOM 714 C CA . GLN A 1 93 ? -34.594 1.334 50.686 1.00 59.06 93 GLN A CA 1
ATOM 715 C C . GLN A 1 93 ? -35.426 2.220 51.634 1.00 59.06 93 GLN A C 1
ATOM 717 O O . GLN A 1 93 ? -34.934 2.561 52.718 1.00 59.06 93 GLN A O 1
ATOM 722 N N . PRO A 1 94 ? -36.680 2.577 51.281 1.00 48.69 94 PRO A N 1
ATOM 723 C CA . PRO A 1 94 ? -37.547 3.327 52.178 1.00 48.69 94 PRO A CA 1
ATOM 724 C C . PRO A 1 94 ? -37.618 2.616 53.528 1.00 48.69 94 PRO A C 1
ATOM 726 O O . PRO A 1 94 ? -37.816 1.402 53.579 1.00 48.69 94 PRO A O 1
ATOM 729 N N . ALA A 1 95 ? -37.449 3.370 54.614 1.00 51.59 95 ALA A N 1
ATOM 730 C CA . ALA A 1 95 ? -37.540 2.879 55.981 1.00 51.59 95 ALA A CA 1
ATOM 731 C C . ALA A 1 95 ? -38.916 2.230 56.235 1.00 51.59 95 ALA A C 1
ATOM 733 O O . ALA A 1 95 ? -39.877 2.893 56.618 1.00 51.59 95 ALA A O 1
ATOM 734 N N . GLY A 1 96 ? -39.010 0.922 56.000 1.00 48.88 96 GLY A N 1
ATOM 735 C CA . GLY A 1 96 ? -40.216 0.120 56.154 1.00 48.88 96 GLY A CA 1
ATOM 736 C C . GLY A 1 96 ? -39.957 -1.079 57.058 1.00 48.88 96 GLY A C 1
ATOM 737 O O . GLY A 1 96 ? -39.697 -2.173 56.576 1.00 48.88 96 GLY A O 1
ATOM 738 N N . THR A 1 97 ? -40.089 -0.854 58.369 1.00 41.16 97 THR A N 1
ATOM 739 C CA . THR A 1 97 ? -40.198 -1.828 59.483 1.00 41.16 97 THR A CA 1
ATOM 740 C C . THR A 1 97 ? -38.989 -2.734 59.818 1.00 41.16 97 THR A C 1
ATOM 742 O O . THR A 1 97 ? -38.481 -3.446 58.957 1.00 41.16 97 THR A O 1
ATOM 745 N N . PRO A 1 98 ? -38.546 -2.788 61.096 1.00 44.97 98 PRO A N 1
ATOM 746 C CA . PRO A 1 98 ? -37.477 -3.683 61.531 1.00 44.97 98 PRO A CA 1
ATOM 747 C C . PRO A 1 98 ? -38.007 -5.113 61.718 1.00 44.97 98 PRO A C 1
ATOM 749 O O . PRO A 1 98 ? -38.927 -5.337 62.502 1.00 44.97 98 PRO A O 1
ATOM 752 N N . SER A 1 99 ? -37.399 -6.093 61.047 1.00 45.81 99 SER A N 1
ATOM 753 C CA . SER A 1 99 ? -37.501 -7.507 61.433 1.00 45.81 99 SER A CA 1
ATOM 754 C C . SER A 1 99 ? -36.187 -7.934 62.097 1.00 45.81 99 SER A C 1
ATOM 756 O O . SER A 1 99 ? -35.113 -7.749 61.532 1.00 45.81 99 SER A O 1
ATOM 758 N N . SER A 1 100 ? -36.290 -8.418 63.336 1.00 39.00 100 SER A N 1
ATOM 759 C CA . SER A 1 100 ? -35.203 -8.690 64.290 1.00 39.00 100 SER A CA 1
ATOM 760 C C . SER A 1 100 ? -34.078 -9.619 63.788 1.00 39.00 100 SER A C 1
ATOM 762 O O . SER A 1 100 ? -34.347 -10.531 63.006 1.00 39.00 100 SER A O 1
ATOM 764 N N . PRO A 1 101 ? -32.838 -9.486 64.311 1.00 46.47 101 PRO A N 1
ATOM 765 C CA . P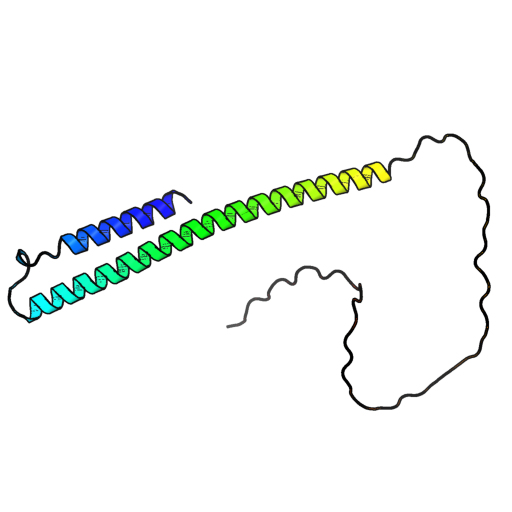RO A 1 101 ? -31.725 -10.369 63.970 1.00 46.47 101 PRO A CA 1
ATOM 766 C C . PRO A 1 101 ? -31.742 -11.652 64.820 1.00 46.47 101 PRO A C 1
ATOM 768 O O . PRO A 1 101 ? -31.669 -11.597 66.047 1.00 46.47 101 PRO A O 1
ATOM 771 N N . ALA A 1 102 ? -31.803 -12.819 64.172 1.00 44.78 102 ALA A N 1
ATOM 772 C CA . ALA A 1 102 ? -31.530 -14.102 64.814 1.00 44.78 102 ALA A CA 1
ATOM 773 C C . ALA A 1 102 ? -30.026 -14.412 64.736 1.00 44.78 102 ALA A C 1
ATOM 775 O O . ALA A 1 102 ? -29.458 -14.598 63.661 1.00 44.78 102 ALA A O 1
ATOM 776 N N . THR A 1 103 ? -29.389 -14.451 65.900 1.00 45.00 103 THR A N 1
ATOM 777 C CA . THR A 1 103 ? -27.982 -14.778 66.137 1.00 45.00 103 THR A CA 1
ATOM 778 C C . THR A 1 103 ? -27.692 -16.251 65.820 1.00 45.00 103 THR A C 1
ATOM 780 O O . THR A 1 103 ? -28.330 -17.132 66.392 1.00 45.00 103 THR A O 1
ATOM 783 N N . GLN A 1 104 ? -26.680 -16.547 64.996 1.00 40.91 104 GLN A N 1
ATOM 784 C CA . GLN A 1 104 ? -25.979 -17.840 65.030 1.00 40.91 104 GLN A CA 1
ATOM 785 C C . GLN A 1 104 ? -24.472 -17.605 65.180 1.00 40.91 104 GLN A C 1
ATOM 787 O O . GLN A 1 104 ? -23.866 -16.835 64.440 1.00 40.91 104 GLN A O 1
ATOM 792 N N . ALA A 1 105 ? -23.903 -18.226 66.213 1.00 38.47 105 ALA A N 1
ATOM 793 C CA . ALA A 1 105 ? -22.540 -18.027 66.696 1.00 38.47 105 ALA A CA 1
ATOM 794 C C . ALA A 1 105 ? -21.502 -18.863 65.912 1.00 38.47 105 ALA A C 1
ATOM 796 O O . ALA A 1 105 ? -21.791 -20.019 65.599 1.00 38.47 105 ALA A O 1
ATOM 797 N N . PRO A 1 106 ? -20.272 -18.361 65.676 1.00 43.41 106 PRO A N 1
ATOM 798 C CA . PRO A 1 106 ? -19.157 -19.185 65.205 1.00 43.41 106 PRO A CA 1
ATOM 799 C C . PRO A 1 106 ? -18.509 -19.972 66.358 1.00 43.41 106 PRO A C 1
ATOM 801 O O . PRO A 1 106 ? -18.221 -19.424 67.424 1.00 43.41 106 PRO A O 1
ATOM 804 N N . SER A 1 107 ? -18.265 -21.266 66.145 1.00 40.72 107 SER A N 1
ATOM 805 C CA . SER A 1 107 ? -17.640 -22.177 67.111 1.00 40.72 107 SER A CA 1
ATOM 806 C C . SER A 1 107 ? -16.140 -21.905 67.340 1.00 40.72 107 SER A C 1
ATOM 808 O O . SER A 1 107 ? -15.353 -21.836 66.406 1.00 40.72 107 SER A O 1
ATOM 810 N N . GLN A 1 108 ? -15.811 -21.767 68.627 1.00 38.28 108 GLN A N 1
ATOM 811 C CA . GLN A 1 108 ? -14.568 -21.947 69.403 1.00 38.28 108 GLN A CA 1
ATOM 812 C C . GLN A 1 108 ? -13.187 -22.115 68.719 1.00 38.28 108 GLN A C 1
ATOM 814 O O . GLN A 1 108 ? -12.926 -23.040 67.956 1.00 38.28 108 GLN A O 1
ATOM 819 N N . ILE A 1 109 ? -12.262 -21.269 69.193 1.00 42.66 109 ILE A N 1
ATOM 820 C CA . ILE A 1 109 ? -10.792 -21.340 69.126 1.00 42.66 109 ILE A CA 1
ATOM 821 C C . ILE A 1 109 ? -10.269 -22.400 70.114 1.00 42.66 109 ILE A C 1
ATOM 823 O O . ILE A 1 109 ? -10.669 -22.389 71.278 1.00 42.66 109 ILE A O 1
ATOM 827 N N . ALA A 1 110 ? -9.311 -23.237 69.699 1.00 39.97 110 ALA A N 1
ATOM 828 C CA . ALA A 1 110 ? -8.535 -24.107 70.586 1.00 39.97 110 ALA A CA 1
ATOM 829 C C . ALA A 1 110 ? -7.022 -23.868 70.415 1.00 39.97 110 ALA A C 1
ATOM 831 O O . ALA A 1 110 ? -6.490 -24.137 69.345 1.00 39.97 110 ALA A O 1
ATOM 832 N N . GLY A 1 111 ? -6.400 -23.365 71.497 1.00 33.88 111 GLY A N 1
ATOM 833 C CA . GLY A 1 111 ? -4.994 -23.496 71.951 1.00 33.88 111 GLY A CA 1
ATOM 834 C C . GLY A 1 111 ? -3.857 -23.192 70.960 1.00 33.88 111 GLY A C 1
ATOM 835 O O . GLY A 1 111 ? -3.774 -23.786 69.903 1.00 33.88 111 GLY A O 1
ATOM 836 N N . GLY A 1 112 ? -2.862 -22.347 71.229 1.00 31.84 112 GLY A N 1
ATOM 837 C CA . GLY A 1 112 ? -2.318 -21.866 72.495 1.00 31.84 112 GLY A CA 1
ATOM 838 C C . GLY A 1 112 ? -0.793 -22.059 72.489 1.00 31.84 112 GLY A C 1
ATOM 839 O O . GLY A 1 112 ? -0.329 -23.191 72.436 1.00 31.84 112 GLY A O 1
ATOM 840 N N . GLY A 1 113 ? -0.026 -20.968 72.599 1.00 31.73 113 GLY A N 1
ATOM 841 C CA . GLY A 1 113 ? 1.339 -20.992 73.148 1.00 31.73 113 GLY A CA 1
ATOM 842 C C . GLY A 1 113 ? 2.467 -20.440 72.252 1.00 31.73 113 GLY A C 1
ATOM 843 O O . GLY A 1 113 ? 2.369 -20.547 71.035 1.00 31.73 113 GLY A O 1
ATOM 844 N N . PRO A 1 114 ? 3.515 -19.807 72.830 1.00 46.44 114 PRO A N 1
ATOM 845 C CA . PRO A 1 114 ? 4.122 -18.603 72.255 1.00 46.44 114 PRO A CA 1
ATOM 846 C C . PRO A 1 114 ? 5.646 -18.657 71.977 1.00 46.44 114 PRO A C 1
ATOM 848 O O . PRO A 1 114 ? 6.372 -19.485 72.509 1.00 46.44 114 PRO A O 1
ATOM 851 N N . ALA A 1 115 ? 6.089 -17.633 71.235 1.00 36.88 115 ALA A N 1
ATOM 852 C CA . ALA A 1 115 ? 7.378 -16.921 71.287 1.00 36.88 115 ALA A CA 1
ATOM 853 C C . ALA A 1 115 ? 8.683 -17.512 70.681 1.00 36.88 115 ALA A C 1
ATOM 855 O O . ALA A 1 115 ? 9.303 -18.424 71.207 1.00 36.88 115 ALA A O 1
ATOM 856 N N . SER A 1 116 ? 9.191 -16.734 69.711 1.00 38.09 116 SER A N 1
ATOM 857 C CA . SER A 1 116 ? 10.572 -16.226 69.569 1.00 38.09 116 SER A CA 1
ATOM 858 C C . SER A 1 116 ? 11.698 -17.059 68.920 1.00 38.09 116 SER A C 1
ATOM 860 O O . SER A 1 116 ? 12.165 -18.064 69.440 1.00 38.09 116 SER A O 1
ATOM 862 N N . SER A 1 117 ? 12.271 -16.413 67.893 1.00 41.47 117 SER A N 1
ATOM 863 C CA . SER A 1 117 ? 13.665 -16.426 67.409 1.00 41.47 117 SER A CA 1
ATOM 864 C C . SER A 1 117 ? 14.204 -17.652 66.660 1.00 41.47 117 SER A C 1
ATOM 866 O O . SER A 1 117 ? 14.181 -18.774 67.149 1.00 41.47 117 SER A O 1
ATOM 868 N N . GLY A 1 118 ? 14.798 -17.388 65.490 1.00 30.59 118 GLY A N 1
ATOM 869 C CA . GLY A 1 118 ? 15.627 -18.349 64.765 1.00 30.59 118 GLY A CA 1
ATOM 870 C C . GLY A 1 118 ? 15.941 -17.921 63.332 1.00 30.59 118 GLY A C 1
ATOM 871 O O . GLY A 1 118 ? 15.312 -18.393 62.394 1.00 30.59 118 GLY A O 1
ATOM 872 N N . ASN A 1 119 ? 16.925 -17.035 63.159 1.00 40.59 119 ASN A N 1
ATOM 873 C CA . ASN A 1 119 ? 17.648 -16.876 61.893 1.00 40.59 119 ASN A CA 1
ATOM 874 C C . ASN A 1 119 ? 18.404 -18.185 61.594 1.00 40.59 119 ASN A C 1
ATOM 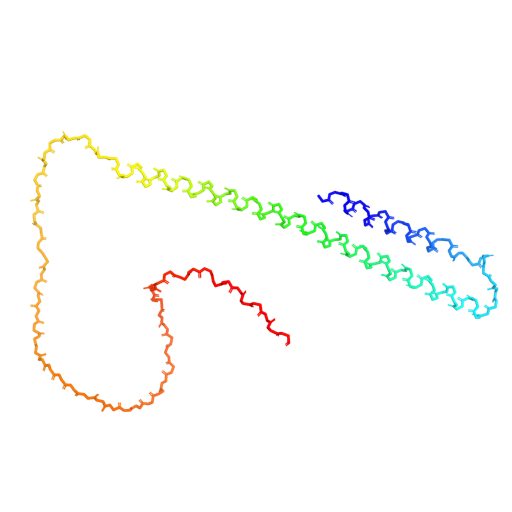876 O O . ASN A 1 119 ? 19.200 -18.589 62.438 1.00 40.59 119 ASN A O 1
ATOM 880 N N . ALA A 1 120 ? 18.244 -18.793 60.413 1.00 35.09 120 ALA A N 1
ATOM 881 C CA . ALA A 1 120 ? 19.272 -19.643 59.796 1.00 35.09 120 ALA A CA 1
ATOM 882 C C . ALA A 1 120 ? 18.937 -20.008 58.339 1.00 35.09 120 ALA A C 1
ATOM 884 O O . ALA A 1 120 ? 17.817 -20.378 58.005 1.00 35.09 120 ALA A O 1
ATOM 885 N N . ASN A 1 121 ? 19.974 -19.898 57.510 1.00 34.88 121 ASN A N 1
ATOM 886 C CA . ASN A 1 121 ? 20.116 -20.269 56.105 1.00 34.88 121 ASN A CA 1
ATOM 887 C C . ASN A 1 121 ? 19.428 -21.568 55.652 1.00 34.88 121 ASN A C 1
ATOM 889 O O . ASN A 1 121 ? 19.479 -22.577 56.349 1.00 34.88 121 ASN A O 1
ATOM 893 N N . GLY A 1 122 ? 19.097 -21.604 54.356 1.00 29.33 122 GLY A N 1
ATOM 894 C CA . GLY A 1 122 ? 19.466 -22.754 53.528 1.00 29.33 122 GLY A CA 1
ATOM 895 C C . GLY A 1 122 ? 18.416 -23.240 52.535 1.00 29.33 122 GLY A C 1
ATOM 896 O O . GLY A 1 122 ? 17.337 -23.659 52.919 1.00 29.33 122 GLY A O 1
ATOM 897 N N . ALA A 1 123 ? 18.852 -23.298 51.276 1.00 31.95 123 ALA A N 1
ATOM 898 C CA . ALA A 1 123 ? 18.435 -24.248 50.245 1.00 31.95 123 ALA A CA 1
ATOM 899 C C . ALA A 1 123 ? 17.037 -24.096 49.613 1.00 31.95 123 ALA A C 1
ATOM 901 O O . ALA A 1 123 ? 16.013 -24.546 50.110 1.00 31.95 123 ALA A O 1
ATOM 902 N N . THR A 1 124 ? 17.079 -23.525 48.406 1.00 40.75 124 THR A N 1
ATOM 903 C CA . THR A 1 124 ? 16.536 -24.075 47.152 1.00 40.75 124 THR A CA 1
ATOM 904 C C . THR A 1 124 ? 15.502 -25.202 47.270 1.00 40.75 124 THR A C 1
ATOM 906 O O . THR A 1 124 ? 15.830 -26.308 47.692 1.00 40.75 124 THR A O 1
ATOM 909 N N . THR A 1 125 ? 14.317 -25.001 46.699 1.00 30.70 125 THR A N 1
ATOM 910 C CA . THR A 1 125 ? 13.822 -25.781 45.548 1.00 30.70 125 THR A CA 1
ATOM 911 C C . THR A 1 125 ? 12.456 -25.271 45.097 1.00 30.70 125 THR A C 1
ATOM 913 O O . THR A 1 125 ? 11.688 -24.690 45.854 1.00 30.70 125 THR A O 1
ATOM 916 N N . SER A 1 126 ? 12.246 -25.454 43.797 1.00 40.44 126 SER A N 1
ATOM 917 C CA . SER A 1 126 ? 11.101 -25.097 42.968 1.00 40.44 126 SER A CA 1
ATOM 918 C C . SER A 1 126 ? 9.736 -25.337 43.618 1.00 40.44 126 SER A C 1
ATOM 920 O O . SER A 1 126 ? 9.461 -26.421 44.128 1.00 40.44 126 SER A O 1
ATOM 922 N N . GLY A 1 127 ? 8.860 -24.340 43.515 1.00 30.30 127 GLY A N 1
ATOM 923 C CA . GLY A 1 127 ? 7.491 -24.406 44.002 1.00 30.30 127 GLY A CA 1
ATOM 924 C C . GLY A 1 127 ? 6.614 -23.393 43.287 1.00 30.30 127 GLY A C 1
ATOM 925 O O . GLY A 1 127 ? 6.572 -22.223 43.645 1.00 30.30 127 GLY A O 1
ATOM 926 N N . SER A 1 128 ? 5.941 -23.882 42.251 1.00 41.25 128 SER A N 1
ATOM 927 C CA . SER A 1 128 ? 4.713 -23.338 41.682 1.00 41.25 128 SER A CA 1
ATOM 928 C C . SER A 1 128 ? 3.765 -22.777 42.747 1.00 41.25 128 SER A C 1
ATOM 930 O O . SER A 1 128 ? 3.532 -23.420 43.769 1.00 41.25 128 SER A O 1
ATOM 932 N N . GLY A 1 129 ? 3.093 -21.680 42.404 1.00 32.19 129 GLY A N 1
ATOM 933 C CA . GLY A 1 129 ? 1.809 -21.320 42.993 1.00 32.19 129 GLY A CA 1
ATOM 934 C C . GLY A 1 129 ? 1.814 -19.955 43.657 1.00 32.19 129 GLY A C 1
ATOM 935 O O . GLY A 1 129 ? 2.646 -19.659 44.506 1.00 32.19 129 GLY A O 1
ATOM 936 N N . GLY A 1 130 ? 0.833 -19.138 43.292 1.00 30.77 130 GLY A N 1
ATOM 937 C CA . GLY A 1 130 ? 0.528 -17.947 44.063 1.00 30.77 130 GLY A CA 1
ATOM 938 C C . GLY A 1 130 ? -0.157 -16.874 43.251 1.00 30.77 130 GLY A C 1
ATOM 939 O O . GLY A 1 130 ? 0.431 -15.828 43.003 1.00 30.77 130 GLY A O 1
ATOM 940 N N . SER A 1 131 ? -1.421 -17.105 42.892 1.00 46.25 131 SER A N 1
ATOM 941 C CA . SER A 1 131 ? -2.380 -16.005 42.814 1.00 46.25 131 SER A CA 1
ATOM 942 C C . SER A 1 131 ? -2.371 -15.295 44.168 1.00 46.25 131 SER A C 1
ATOM 944 O O . SER A 1 131 ? -2.978 -15.757 45.129 1.00 46.25 131 SER A O 1
ATOM 946 N N . GLY A 1 132 ? -1.613 -14.209 44.247 1.00 32.94 132 GLY A N 1
ATOM 947 C CA . GLY A 1 132 ? -1.660 -13.239 45.323 1.00 32.94 132 GLY A CA 1
ATOM 948 C C . GLY A 1 132 ? -2.279 -11.970 44.768 1.00 32.94 132 GLY A C 1
ATOM 949 O O . GLY A 1 132 ? -1.629 -11.229 44.037 1.00 32.94 132 GLY A O 1
ATOM 950 N N . SER A 1 133 ? -3.547 -11.734 45.093 1.00 47.94 133 SER A N 1
ATOM 951 C CA . SER A 1 133 ? -4.162 -10.420 44.952 1.00 47.94 133 SER A CA 1
ATOM 952 C C . SER A 1 133 ? -3.421 -9.453 45.873 1.00 47.94 133 SER A C 1
ATOM 954 O O . SER A 1 133 ? -3.510 -9.557 47.094 1.00 47.94 133 SER A O 1
ATOM 956 N N . GLY A 1 134 ? -2.666 -8.531 45.287 1.00 35.12 134 GLY A N 1
ATOM 957 C CA . GLY A 1 134 ? -1.939 -7.506 46.018 1.00 35.12 134 GLY A CA 1
ATOM 958 C C . GLY A 1 134 ? -1.536 -6.371 45.089 1.00 35.12 134 GLY A C 1
ATOM 959 O O . GLY A 1 134 ? -0.738 -6.579 44.187 1.00 35.12 134 GLY A O 1
ATOM 960 N N . ALA A 1 135 ? -2.089 -5.190 45.372 1.00 41.12 135 ALA A N 1
ATOM 961 C CA . ALA A 1 135 ? -1.758 -3.876 44.822 1.00 41.12 135 ALA A CA 1
ATOM 962 C C . ALA A 1 135 ? -2.007 -3.666 43.314 1.00 41.12 135 ALA A C 1
ATOM 964 O O . ALA A 1 135 ? -1.383 -4.271 42.448 1.00 41.12 135 ALA A O 1
ATOM 965 N N . GLY A 1 136 ? -2.910 -2.728 43.010 1.00 39.91 136 GLY A N 1
ATOM 966 C CA . GLY A 1 136 ? -3.112 -2.216 41.661 1.00 39.91 136 GLY A CA 1
ATOM 967 C C . GLY A 1 136 ? -1.811 -1.662 41.090 1.00 39.91 136 GLY A C 1
ATOM 968 O O . GLY A 1 136 ? -1.215 -0.742 41.646 1.00 39.91 136 GLY A O 1
ATOM 969 N N . THR A 1 137 ? -1.375 -2.224 39.970 1.00 40.47 137 THR A N 1
ATOM 970 C CA . THR A 1 137 ? -0.326 -1.635 39.150 1.00 40.47 137 THR A CA 1
ATOM 971 C C . THR A 1 137 ? -0.993 -0.691 38.160 1.00 40.47 137 THR A C 1
ATOM 973 O O . THR A 1 137 ? -1.638 -1.134 37.209 1.00 40.47 137 THR A O 1
ATOM 976 N N . SER A 1 138 ? -0.847 0.614 38.382 1.00 42.72 138 SER A N 1
ATOM 977 C CA . SER A 1 138 ? -0.984 1.609 37.317 1.00 42.72 138 SER A CA 1
ATOM 978 C C . SER A 1 138 ? -0.152 1.171 36.101 1.00 42.72 138 SER A C 1
ATOM 980 O O . SER A 1 138 ? 0.915 0.581 36.299 1.00 42.72 138 SER A O 1
ATOM 982 N N . PRO A 1 139 ? -0.580 1.442 34.854 1.00 46.09 139 PRO A N 1
ATOM 983 C CA . PRO A 1 139 ? 0.233 1.116 33.691 1.00 46.09 139 PRO A CA 1
ATOM 984 C C . PRO A 1 139 ? 1.572 1.852 33.794 1.00 46.09 139 PRO A C 1
ATOM 986 O O . PRO A 1 139 ? 1.623 3.077 33.910 1.00 46.09 139 PRO A O 1
ATOM 989 N N . THR A 1 140 ? 2.667 1.096 33.794 1.00 46.28 140 THR A N 1
ATOM 990 C CA . THR A 1 140 ? 4.020 1.639 33.740 1.00 46.28 140 THR A CA 1
ATOM 991 C C . THR A 1 140 ? 4.215 2.336 32.400 1.00 46.28 140 THR A C 1
ATOM 993 O O . THR A 1 140 ? 4.192 1.719 31.336 1.00 46.28 140 THR A O 1
ATOM 996 N N . GLN A 1 141 ? 4.395 3.652 32.454 1.00 46.50 141 GLN A N 1
ATOM 997 C CA . GLN A 1 141 ? 4.804 4.459 31.316 1.00 46.50 141 GLN A CA 1
ATOM 998 C C . GLN A 1 141 ? 6.212 4.004 30.900 1.00 46.50 141 GLN A C 1
ATOM 1000 O O . GLN A 1 141 ? 7.133 4.020 31.717 1.00 46.50 141 GLN A O 1
ATOM 1005 N N . ASN A 1 142 ? 6.370 3.543 29.656 1.00 55.16 142 ASN A N 1
ATOM 1006 C CA . ASN A 1 142 ? 7.674 3.179 29.098 1.00 55.16 142 ASN A CA 1
ATOM 1007 C C . ASN A 1 142 ? 8.615 4.388 29.222 1.00 55.16 142 ASN A C 1
ATOM 1009 O O . ASN A 1 142 ? 8.327 5.450 28.665 1.00 55.16 142 ASN A O 1
ATOM 1013 N N . ALA A 1 143 ? 9.714 4.242 29.961 1.00 52.47 143 ALA A N 1
ATOM 1014 C CA . ALA A 1 143 ? 10.765 5.251 29.978 1.00 52.47 143 ALA A CA 1
ATOM 1015 C C . ALA A 1 143 ? 11.432 5.303 28.588 1.00 52.47 143 ALA A C 1
ATOM 1017 O O . ALA A 1 143 ? 11.638 4.246 27.983 1.00 52.47 143 ALA A O 1
ATOM 1018 N N . PRO A 1 144 ? 11.757 6.492 28.052 1.00 46.09 144 PRO A N 1
ATOM 1019 C CA . PRO A 1 144 ? 12.471 6.594 26.785 1.00 46.09 144 PRO A CA 1
ATOM 1020 C C . PRO A 1 144 ? 13.864 5.971 26.928 1.00 46.09 144 PRO A C 1
ATOM 1022 O O . PRO A 1 144 ? 14.573 6.244 27.895 1.00 46.09 144 PRO A O 1
ATOM 1025 N N . SER A 1 145 ? 14.249 5.124 25.972 1.00 59.69 145 SER A N 1
ATOM 1026 C CA . SER A 1 145 ? 15.613 4.604 25.885 1.00 59.69 145 SER A CA 1
ATOM 1027 C C . SER A 1 145 ? 16.589 5.762 25.678 1.00 59.69 145 SER A C 1
ATOM 1029 O O . SER A 1 145 ? 16.413 6.566 24.762 1.00 59.69 145 SER A O 1
ATOM 1031 N N . GLU A 1 146 ? 17.591 5.851 26.548 1.00 50.50 146 GLU A N 1
ATOM 1032 C CA . GLU A 1 146 ? 18.736 6.747 26.385 1.00 50.50 146 GLU A CA 1
ATOM 1033 C C . GLU A 1 146 ? 19.558 6.299 25.159 1.00 50.50 146 GLU A C 1
ATOM 1035 O O . GLU A 1 146 ? 19.644 5.100 24.876 1.00 50.50 146 GLU A O 1
ATOM 1040 N N . VAL A 1 147 ? 20.081 7.271 24.405 1.00 47.22 147 VAL A N 1
ATOM 1041 C CA . VAL A 1 147 ? 20.883 7.087 23.177 1.00 47.22 147 VAL A CA 1
ATOM 1042 C C . VAL A 1 147 ? 22.338 6.813 23.526 1.00 47.22 147 VAL A C 1
ATOM 1044 O O . VAL A 1 147 ? 22.852 7.516 24.423 1.00 47.22 147 VAL A O 1
#

Organism: NCBI:txid649742

Radius of gyration: 36.23 Å; chains: 1; bounding box: 64×35×103 Å